Protein AF-A0A561P9S9-F1 (afdb_monomer)

Sequence (121 aa):
MPTERRIQPYIDHYLNLKKAVNLLLLSLFAIAIWLMFSLYRDHNRKKVAFMTPVRSANIVKIHSYKSFGILATIRFKDSLTPQIGDRLHEEGNIYQITGVVIPDPVEEHPKDTWDCRLVKM

Secondary structure (DSSP, 8-state):
---GGGTHHHHHHHHHHHHHHHHHHHHHHHHHHHHHHHHHHHHHHHHHHHHS-EEEEEEEEEEEETTTEEEEEEEESSSSPP-TT-EEEETTEEEEEEEEEPPPTTS---TTEEEEEEEE-

pLDDT: mean 79.42, std 11.69, range [52.69, 95.5]

Structure (mmCIF, N/CA/C/O backbone):
data_AF-A0A561P9S9-F1
#
_entry.id   AF-A0A561P9S9-F1
#
loop_
_atom_site.group_PDB
_atom_site.id
_atom_site.type_symbol
_atom_site.label_atom_id
_atom_site.label_alt_id
_atom_site.label_comp_id
_atom_site.label_asym_id
_atom_site.label_entity_id
_atom_site.label_seq_id
_atom_site.pdbx_PDB_ins_code
_atom_site.Cartn_x
_atom_site.Cartn_y
_atom_site.Cartn_z
_atom_site.occupancy
_atom_site.B_iso_or_equiv
_atom_site.auth_seq_id
_atom_site.auth_comp_id
_atom_site.auth_asym_id
_atom_site.auth_atom_id
_atom_site.pdbx_PDB_model_num
ATOM 1 N N . MET A 1 1 ? 44.853 4.816 -63.490 1.00 52.69 1 MET A N 1
ATOM 2 C CA . MET A 1 1 ? 45.222 4.691 -62.061 1.00 52.69 1 MET A CA 1
ATOM 3 C C . MET A 1 1 ? 44.090 3.967 -61.323 1.00 52.69 1 MET A C 1
ATOM 5 O O . MET A 1 1 ? 42.983 4.484 -61.359 1.00 52.69 1 MET A O 1
ATOM 9 N N . PRO A 1 2 ? 44.292 2.759 -60.752 1.00 54.38 2 PRO A N 1
ATOM 10 C CA . PRO A 1 2 ? 43.224 1.922 -60.182 1.00 54.38 2 PRO A CA 1
ATOM 11 C C . PRO A 1 2 ? 43.276 1.824 -58.641 1.00 54.38 2 PRO A C 1
ATOM 13 O O . PRO A 1 2 ? 42.933 0.794 -58.064 1.00 54.38 2 PRO A O 1
ATOM 16 N N . THR A 1 3 ? 43.774 2.855 -57.963 1.00 60.59 3 THR A N 1
ATOM 17 C CA . THR A 1 3 ? 44.047 2.837 -56.516 1.00 60.59 3 THR A CA 1
ATOM 18 C C . THR A 1 3 ? 42.818 3.153 -55.658 1.00 60.59 3 THR A C 1
ATOM 20 O O . THR A 1 3 ? 42.684 2.582 -54.583 1.00 60.59 3 THR A O 1
ATOM 23 N N . GLU A 1 4 ? 41.873 3.959 -56.149 1.00 60.09 4 GLU A N 1
ATOM 24 C CA . GLU A 1 4 ? 40.662 4.362 -55.407 1.00 60.09 4 GLU A CA 1
ATOM 25 C C . GLU A 1 4 ? 39.715 3.193 -55.089 1.00 60.09 4 GLU A C 1
ATOM 27 O O . GLU A 1 4 ? 39.242 3.057 -53.961 1.00 60.09 4 GLU A O 1
ATOM 32 N N . ARG A 1 5 ? 39.500 2.272 -56.041 1.00 62.41 5 ARG A N 1
ATOM 33 C CA . ARG A 1 5 ? 38.584 1.131 -55.843 1.00 62.41 5 ARG A CA 1
ATOM 34 C C . ARG A 1 5 ? 39.049 0.131 -54.779 1.00 62.41 5 ARG A C 1
ATOM 36 O O . ARG A 1 5 ? 38.237 -0.664 -54.319 1.00 62.41 5 ARG A O 1
ATOM 43 N N . ARG A 1 6 ? 40.327 0.153 -54.380 1.00 65.94 6 ARG A N 1
ATOM 44 C CA . ARG A 1 6 ? 40.862 -0.754 -53.349 1.00 65.94 6 ARG A CA 1
ATOM 45 C C . ARG A 1 6 ? 40.649 -0.261 -51.914 1.00 65.94 6 ARG A C 1
ATOM 47 O O . ARG A 1 6 ? 40.733 -1.076 -51.004 1.00 65.94 6 ARG A O 1
ATOM 54 N N . ILE A 1 7 ? 40.369 1.028 -51.707 1.00 69.69 7 ILE A N 1
ATOM 55 C CA . ILE A 1 7 ? 40.312 1.649 -50.367 1.00 69.69 7 ILE A CA 1
ATOM 56 C C . ILE A 1 7 ? 38.861 1.797 -49.876 1.00 69.69 7 ILE A C 1
ATOM 58 O O . ILE A 1 7 ? 38.598 1.723 -48.676 1.00 69.69 7 ILE A O 1
ATOM 62 N N . GLN A 1 8 ? 37.905 1.906 -50.803 1.00 71.94 8 GLN A N 1
ATOM 63 C CA . GLN A 1 8 ? 36.470 2.024 -50.524 1.00 71.94 8 GLN A CA 1
ATOM 64 C C . GLN A 1 8 ? 35.902 1.001 -49.513 1.00 71.94 8 GLN A C 1
ATOM 66 O O . GLN A 1 8 ? 35.274 1.431 -48.546 1.00 71.94 8 GLN A O 1
ATOM 71 N N . PRO A 1 9 ? 36.168 -0.321 -49.623 1.00 78.25 9 PRO A N 1
ATOM 72 C CA . PRO A 1 9 ? 35.611 -1.291 -48.674 1.00 78.25 9 PRO A CA 1
ATOM 73 C C . PRO A 1 9 ? 36.144 -1.115 -47.243 1.00 78.25 9 PRO A C 1
ATOM 75 O O . PRO A 1 9 ? 35.450 -1.444 -46.283 1.00 78.25 9 PRO A O 1
ATOM 78 N N . TYR A 1 10 ? 37.354 -0.570 -47.077 1.00 77.19 10 TYR A N 1
ATOM 79 C CA . TYR A 1 10 ? 37.930 -0.293 -45.758 1.00 77.19 10 TYR A CA 1
ATOM 80 C C . TYR A 1 10 ? 37.264 0.922 -45.095 1.00 77.19 10 TYR A C 1
ATOM 82 O O . TYR A 1 10 ? 36.997 0.917 -43.893 1.00 77.19 10 TYR A O 1
ATOM 90 N N . ILE A 1 11 ? 36.937 1.942 -45.894 1.00 79.75 11 ILE A N 1
ATOM 91 C CA . ILE A 1 11 ? 36.220 3.142 -45.446 1.00 79.75 11 ILE A CA 1
ATOM 92 C C . ILE A 1 11 ? 34.784 2.787 -45.048 1.00 79.75 11 ILE A C 1
ATOM 94 O O . ILE A 1 11 ? 34.339 3.177 -43.969 1.00 79.75 11 ILE A O 1
ATOM 98 N N . ASP A 1 12 ? 34.086 1.995 -45.864 1.00 83.56 12 ASP A N 1
ATOM 99 C CA . ASP A 1 12 ? 32.718 1.555 -45.575 1.00 83.56 12 ASP A CA 1
ATOM 100 C C . ASP A 1 12 ? 32.664 0.682 -44.314 1.00 83.56 12 ASP A C 1
ATOM 102 O O . ASP A 1 12 ? 31.790 0.859 -43.463 1.00 83.56 12 ASP A O 1
ATOM 106 N N . HIS A 1 13 ? 33.644 -0.209 -44.137 1.00 82.31 13 HIS A N 1
ATOM 107 C CA . HIS A 1 13 ? 33.772 -1.016 -42.926 1.00 82.31 13 HIS A CA 1
ATOM 108 C C . HIS A 1 13 ? 33.998 -0.147 -41.678 1.00 82.31 13 HIS A C 1
ATOM 110 O O . HIS A 1 13 ? 33.313 -0.323 -40.669 1.00 82.31 13 HIS A O 1
ATOM 116 N N . TYR A 1 14 ? 34.905 0.834 -41.741 1.00 85.06 14 TYR A N 1
ATOM 117 C CA . TYR A 1 14 ? 35.157 1.757 -40.631 1.00 85.06 14 TYR A CA 1
ATOM 118 C C . TYR A 1 14 ? 33.929 2.620 -40.304 1.00 85.06 14 TYR A C 1
ATOM 120 O O . TYR A 1 14 ? 33.590 2.824 -39.135 1.00 85.06 14 TYR A O 1
ATOM 128 N N . LEU A 1 15 ? 33.214 3.091 -41.328 1.00 86.38 15 LEU A N 1
ATOM 129 C CA . LEU A 1 15 ? 32.002 3.886 -41.165 1.00 86.38 15 LEU A CA 1
ATOM 130 C C . LEU A 1 15 ? 30.867 3.069 -40.530 1.00 86.38 15 LEU A C 1
ATOM 132 O O . LEU A 1 15 ? 30.175 3.567 -39.640 1.00 86.38 15 LEU A O 1
ATOM 136 N N . ASN A 1 16 ? 30.692 1.814 -40.947 1.00 88.12 16 ASN A N 1
ATOM 137 C CA . ASN A 1 16 ? 29.700 0.905 -40.374 1.00 88.12 16 ASN A CA 1
ATOM 138 C C . ASN A 1 16 ? 30.042 0.525 -38.930 1.00 88.12 16 ASN A C 1
ATOM 140 O O . ASN A 1 16 ? 29.155 0.538 -38.077 1.00 88.12 16 ASN A O 1
ATOM 144 N N . LEU A 1 17 ? 31.321 0.291 -38.626 1.00 88.56 17 LEU A N 1
ATOM 145 C CA . LEU A 1 17 ? 31.785 0.046 -37.262 1.00 88.56 17 LEU A CA 1
ATOM 146 C C . LEU A 1 17 ? 31.506 1.254 -36.355 1.00 88.56 17 LEU A C 1
ATOM 148 O O . LEU A 1 17 ? 30.958 1.100 -35.266 1.00 88.56 17 LEU A O 1
ATOM 152 N N . LYS A 1 18 ? 31.799 2.471 -36.828 1.00 91.06 18 LYS A N 1
ATOM 153 C CA . LYS A 1 18 ? 31.520 3.710 -36.086 1.00 91.06 18 LYS A CA 1
ATOM 154 C C . LYS A 1 18 ? 30.022 3.899 -35.824 1.00 91.06 18 LYS A C 1
ATOM 156 O O . LYS A 1 18 ? 29.636 4.282 -34.722 1.00 91.06 18 LYS A O 1
ATOM 161 N N . LYS A 1 19 ? 29.168 3.598 -36.807 1.00 90.38 19 LYS A N 1
ATOM 162 C CA . LYS A 1 19 ? 27.704 3.626 -36.641 1.00 90.38 19 LYS A CA 1
ATOM 163 C C . LYS A 1 19 ? 27.232 2.591 -35.618 1.00 90.38 19 LYS A C 1
ATOM 165 O O . LYS A 1 19 ? 26.428 2.935 -34.756 1.00 90.38 19 LYS A O 1
ATOM 170 N N . ALA A 1 20 ? 27.754 1.366 -35.677 1.00 90.56 20 ALA A N 1
ATOM 171 C CA . ALA A 1 20 ? 27.409 0.299 -34.741 1.00 90.56 20 ALA A CA 1
ATOM 172 C C . ALA A 1 20 ? 27.794 0.656 -33.296 1.00 90.56 20 ALA A C 1
ATOM 174 O O . ALA A 1 20 ? 26.977 0.515 -32.389 1.00 90.56 20 ALA A O 1
ATOM 175 N N . VAL A 1 21 ? 28.996 1.201 -33.085 1.00 93.44 21 VAL A N 1
ATOM 176 C CA . VAL A 1 21 ? 29.454 1.656 -31.761 1.00 93.44 21 VAL A CA 1
ATOM 177 C C . VAL A 1 21 ? 28.582 2.800 -31.232 1.00 93.44 21 VAL A C 1
ATOM 179 O O . VAL A 1 21 ? 28.178 2.775 -30.071 1.00 93.44 21 VAL A O 1
ATOM 182 N N . ASN A 1 22 ? 28.216 3.766 -32.078 1.00 93.62 22 ASN A N 1
ATOM 183 C CA . ASN A 1 22 ? 27.332 4.864 -31.678 1.00 93.62 22 ASN A CA 1
ATOM 184 C C . ASN A 1 22 ? 25.915 4.383 -31.323 1.00 93.62 22 ASN A C 1
ATOM 186 O O . ASN A 1 22 ? 25.332 4.868 -30.356 1.00 93.62 22 ASN A O 1
ATOM 190 N N . LEU A 1 23 ? 25.366 3.419 -32.069 1.00 92.31 23 LEU A N 1
ATOM 191 C CA . LEU A 1 23 ? 24.069 2.800 -31.771 1.00 92.31 23 LEU A CA 1
ATOM 192 C C . LEU A 1 23 ? 24.094 2.055 -30.431 1.00 92.31 23 LEU A C 1
ATOM 194 O O . LEU A 1 23 ? 23.172 2.204 -29.629 1.00 92.31 23 LEU A O 1
ATOM 198 N N . LEU A 1 24 ? 25.169 1.311 -30.158 1.00 94.25 24 LEU A N 1
ATOM 199 C CA . LEU A 1 24 ? 25.361 0.632 -28.877 1.00 94.25 24 LEU A CA 1
ATOM 200 C C . LEU A 1 24 ? 25.423 1.634 -27.718 1.00 94.25 24 LEU A C 1
ATOM 202 O O . LEU A 1 24 ? 24.706 1.463 -26.734 1.00 94.25 24 LEU A O 1
ATOM 206 N N . LEU A 1 25 ? 26.200 2.711 -27.857 1.00 93.81 25 LEU A N 1
ATOM 207 C CA . LEU A 1 25 ? 26.298 3.774 -26.851 1.00 93.81 25 LEU A CA 1
ATOM 208 C C . LEU A 1 25 ? 24.944 4.440 -26.575 1.00 93.81 25 LEU A C 1
ATOM 210 O O . LEU A 1 25 ? 24.579 4.617 -25.414 1.00 93.81 25 LEU A O 1
ATOM 214 N N . LEU A 1 26 ? 24.176 4.759 -27.621 1.00 94.31 26 LEU A N 1
ATOM 215 C CA . LEU A 1 26 ? 22.832 5.327 -27.474 1.00 94.31 26 LEU A CA 1
ATOM 216 C C . LEU A 1 26 ? 21.880 4.362 -26.758 1.00 94.31 26 LEU A C 1
ATOM 218 O O . LEU A 1 26 ? 21.130 4.783 -25.878 1.00 94.31 26 LEU A O 1
ATOM 222 N N . SER A 1 27 ? 21.937 3.070 -27.094 1.00 93.25 27 SER A N 1
ATOM 223 C CA . SER A 1 27 ? 21.099 2.051 -26.453 1.00 93.25 27 SER A CA 1
ATOM 224 C C . SER A 1 27 ? 21.425 1.895 -24.964 1.00 93.25 27 SER A C 1
ATOM 226 O O . SER A 1 27 ? 20.519 1.860 -24.132 1.00 93.25 27 SER A O 1
ATOM 228 N N . LEU A 1 28 ? 22.714 1.904 -24.610 1.00 95.06 28 LEU A N 1
ATOM 229 C CA . LEU A 1 28 ? 23.179 1.852 -23.225 1.00 95.06 28 LEU A CA 1
ATOM 230 C C . LEU A 1 28 ? 22.719 3.083 -22.443 1.00 95.06 28 LEU A C 1
ATOM 232 O O . LEU A 1 28 ? 22.238 2.948 -21.319 1.00 95.06 28 LEU A O 1
ATOM 236 N N . PHE A 1 29 ? 22.802 4.271 -23.047 1.00 95.31 29 PHE A N 1
ATOM 237 C CA . PHE A 1 29 ? 22.314 5.503 -22.428 1.00 95.31 29 PHE A CA 1
ATOM 238 C C . PHE A 1 29 ? 20.808 5.465 -22.170 1.00 95.31 29 PHE A C 1
ATOM 240 O O . PHE A 1 29 ? 20.364 5.820 -21.079 1.00 95.31 29 PHE A O 1
ATOM 247 N N . ALA A 1 30 ? 20.022 4.998 -23.142 1.00 94.75 30 ALA A N 1
ATOM 248 C CA . ALA A 1 30 ? 18.578 4.874 -22.985 1.00 94.75 30 ALA A CA 1
ATOM 249 C C . ALA A 1 30 ? 18.214 3.919 -21.835 1.00 94.75 30 ALA A C 1
ATOM 251 O O . ALA A 1 30 ? 17.371 4.250 -20.999 1.00 94.75 30 ALA A O 1
ATOM 252 N N . ILE A 1 31 ? 18.897 2.772 -21.742 1.00 95.44 31 ILE A N 1
ATOM 253 C CA . ILE A 1 31 ? 18.705 1.806 -20.653 1.00 95.44 31 ILE A CA 1
ATOM 254 C C . ILE A 1 31 ? 19.103 2.420 -19.305 1.00 95.44 31 ILE A C 1
ATOM 256 O O . ILE A 1 31 ? 18.369 2.277 -18.329 1.00 95.44 31 ILE A O 1
ATOM 260 N N . ALA A 1 32 ? 20.223 3.143 -19.236 1.00 95.25 32 ALA A N 1
ATOM 261 C CA . ALA A 1 32 ? 20.673 3.787 -18.005 1.00 95.25 32 ALA A CA 1
ATOM 262 C C . ALA A 1 32 ? 19.669 4.837 -17.497 1.00 95.25 32 ALA A C 1
ATOM 264 O O . ALA A 1 32 ? 19.339 4.851 -16.310 1.00 95.25 32 ALA A O 1
ATOM 265 N N . ILE A 1 33 ? 19.133 5.676 -18.392 1.00 95.50 33 ILE A N 1
ATOM 266 C CA . ILE A 1 33 ? 18.104 6.670 -18.052 1.00 95.50 33 ILE A CA 1
ATOM 267 C C . ILE A 1 33 ? 16.828 5.974 -17.566 1.00 95.50 33 ILE A C 1
ATOM 269 O O . ILE A 1 33 ? 16.262 6.370 -16.547 1.00 95.50 33 ILE A O 1
ATOM 273 N N . TRP A 1 34 ? 16.398 4.912 -18.252 1.00 95.31 34 TRP A N 1
ATOM 274 C CA . TRP A 1 34 ? 15.232 4.127 -17.850 1.00 95.31 34 TRP A CA 1
ATOM 275 C C . TRP A 1 34 ? 15.396 3.514 -16.455 1.00 95.31 34 TRP A C 1
ATOM 277 O O . TRP A 1 34 ? 14.500 3.618 -15.615 1.00 95.31 34 TRP A O 1
ATOM 287 N N . LEU A 1 35 ? 16.557 2.914 -16.179 1.00 94.19 35 LEU A N 1
ATOM 288 C CA . LEU A 1 35 ? 16.872 2.336 -14.874 1.00 94.19 35 LEU A CA 1
ATOM 289 C C . LEU A 1 35 ? 16.880 3.404 -13.779 1.00 94.19 35 LEU A C 1
ATOM 291 O O . LEU A 1 35 ? 16.245 3.209 -12.744 1.00 94.19 35 LEU A O 1
ATOM 295 N N . MET A 1 36 ? 17.524 4.548 -14.023 1.00 94.06 36 MET A N 1
ATOM 296 C CA . MET A 1 36 ? 17.515 5.682 -13.095 1.00 94.06 36 MET A CA 1
ATOM 297 C C . MET A 1 36 ? 16.093 6.159 -12.801 1.00 94.06 36 MET A C 1
ATOM 299 O O . MET A 1 36 ? 15.740 6.339 -11.637 1.00 94.06 36 MET A O 1
ATOM 303 N N . PHE A 1 37 ? 15.249 6.304 -13.825 1.00 92.31 37 PHE A N 1
ATOM 304 C CA . PHE A 1 37 ? 13.853 6.698 -13.648 1.00 92.31 37 PHE A CA 1
ATOM 305 C C . PHE A 1 37 ? 13.055 5.663 -12.843 1.00 92.31 37 PHE A C 1
ATOM 307 O O . PHE A 1 37 ? 12.315 6.025 -11.926 1.00 92.31 37 PHE A O 1
ATOM 314 N N . SER A 1 38 ? 13.228 4.373 -13.138 1.00 88.12 38 SER A N 1
ATOM 315 C CA . SER A 1 38 ? 12.551 3.289 -12.421 1.00 88.12 38 SER A CA 1
ATOM 316 C C . SER A 1 38 ? 12.956 3.244 -10.945 1.00 88.12 38 SER A C 1
ATOM 318 O O . SER A 1 38 ? 12.091 3.180 -10.069 1.00 88.12 38 SER A O 1
ATOM 320 N N . LEU A 1 39 ? 14.259 3.333 -10.661 1.00 89.38 39 LEU A N 1
ATOM 321 C CA . LEU A 1 39 ? 14.792 3.364 -9.298 1.00 89.38 39 LEU A CA 1
ATOM 322 C C . LEU A 1 39 ? 14.336 4.616 -8.545 1.00 89.38 39 LEU A C 1
ATOM 324 O O . LEU A 1 39 ? 13.918 4.521 -7.393 1.00 89.38 39 LEU A O 1
ATOM 328 N N . TYR A 1 40 ? 14.351 5.779 -9.200 1.00 87.62 40 TYR A N 1
ATOM 329 C CA . TYR A 1 40 ? 13.859 7.029 -8.627 1.00 87.62 40 TYR A CA 1
ATOM 330 C C . TYR A 1 40 ? 12.373 6.938 -8.262 1.00 87.62 40 TYR A C 1
ATOM 332 O O . TYR A 1 40 ? 11.975 7.313 -7.157 1.00 87.62 40 TYR A O 1
ATOM 340 N N . ARG A 1 41 ? 11.546 6.381 -9.155 1.00 80.44 41 ARG A N 1
ATOM 341 C CA . ARG A 1 41 ? 10.112 6.196 -8.910 1.00 80.44 41 ARG A CA 1
ATOM 342 C C . ARG A 1 41 ? 9.852 5.257 -7.735 1.00 80.44 41 ARG A C 1
ATOM 344 O O . ARG A 1 41 ? 8.989 5.549 -6.909 1.00 80.44 41 ARG A O 1
ATOM 351 N N . ASP A 1 42 ? 10.584 4.148 -7.653 1.00 76.25 42 ASP A N 1
ATOM 352 C CA . ASP A 1 42 ? 10.451 3.192 -6.550 1.00 76.25 42 ASP A CA 1
ATOM 353 C C . ASP A 1 42 ? 10.914 3.796 -5.215 1.00 76.25 42 ASP A C 1
ATOM 355 O O . ASP A 1 42 ? 10.224 3.695 -4.199 1.00 76.25 42 ASP A O 1
ATOM 359 N N . HIS A 1 43 ? 12.036 4.520 -5.221 1.00 74.25 43 HIS A N 1
ATOM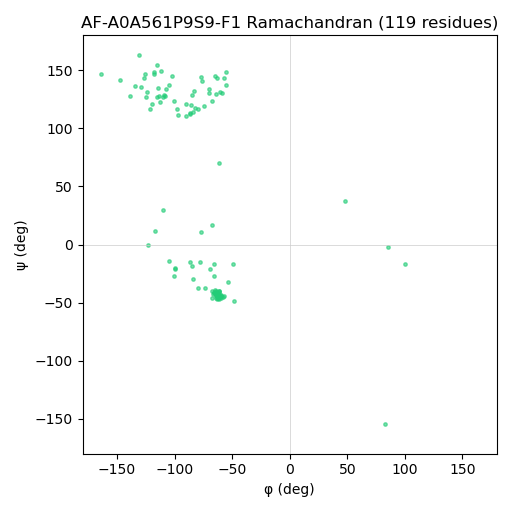 360 C CA . HIS A 1 43 ? 12.538 5.203 -4.034 1.00 74.25 43 HIS A CA 1
ATOM 361 C C . HIS A 1 43 ? 11.572 6.285 -3.537 1.00 74.25 43 HIS A C 1
ATOM 363 O O . HIS A 1 43 ? 11.305 6.367 -2.339 1.00 74.25 43 HIS A O 1
ATOM 369 N N . ASN A 1 44 ? 10.985 7.072 -4.442 1.00 69.31 44 ASN A N 1
ATOM 370 C CA . ASN A 1 44 ? 9.977 8.064 -4.076 1.00 69.31 44 ASN A CA 1
ATOM 371 C C . ASN A 1 44 ? 8.701 7.416 -3.536 1.00 69.31 44 ASN A C 1
ATOM 373 O O . ASN A 1 44 ? 8.174 7.887 -2.534 1.00 69.31 44 ASN A O 1
ATOM 377 N N . ARG A 1 45 ? 8.230 6.309 -4.125 1.00 63.72 45 ARG A N 1
ATOM 378 C 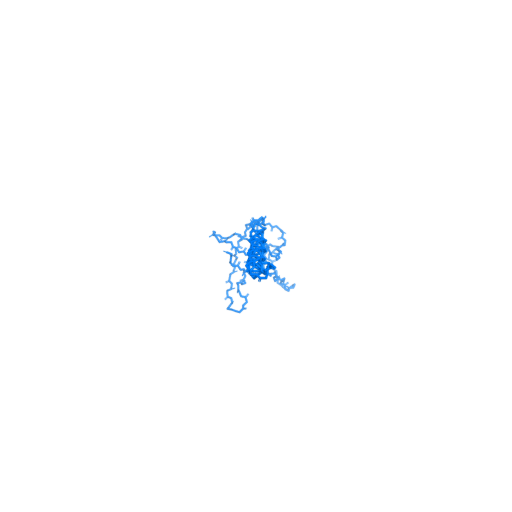CA . ARG A 1 45 ? 7.098 5.546 -3.570 1.00 63.72 45 ARG A CA 1
ATOM 379 C C . ARG A 1 45 ? 7.373 5.090 -2.139 1.00 63.72 45 ARG A C 1
ATOM 381 O O . ARG A 1 45 ? 6.520 5.261 -1.272 1.00 63.72 45 ARG A O 1
ATOM 388 N N . LYS A 1 46 ? 8.576 4.573 -1.878 1.00 61.47 46 LYS A N 1
ATOM 389 C CA . LYS A 1 46 ? 9.005 4.175 -0.531 1.00 61.47 46 LYS A CA 1
ATOM 390 C C . LYS A 1 46 ? 9.072 5.376 0.414 1.00 61.47 46 LYS A C 1
ATOM 392 O O . LYS A 1 46 ? 8.516 5.305 1.504 1.00 61.47 46 LYS A O 1
ATOM 397 N N . LYS A 1 47 ? 9.668 6.499 -0.002 1.00 58.00 47 LYS A N 1
ATOM 398 C CA . LYS A 1 47 ? 9.732 7.735 0.802 1.00 58.00 47 LYS A CA 1
ATOM 399 C C . LYS A 1 47 ? 8.358 8.298 1.155 1.00 58.00 47 LYS A C 1
ATOM 401 O O . LYS A 1 47 ? 8.157 8.673 2.303 1.00 58.00 47 LYS A O 1
ATOM 406 N N . VAL A 1 48 ? 7.418 8.327 0.210 1.00 58.69 48 VAL A N 1
ATOM 407 C CA . VAL A 1 48 ? 6.041 8.781 0.472 1.00 58.69 48 VAL A CA 1
ATOM 408 C C . VAL A 1 48 ? 5.377 7.885 1.516 1.00 58.69 48 VAL A C 1
ATOM 410 O O . VAL A 1 48 ? 4.738 8.394 2.431 1.00 58.69 48 VAL A O 1
ATOM 413 N N . ALA A 1 49 ? 5.612 6.572 1.455 1.00 57.12 49 ALA A N 1
ATOM 414 C CA . ALA A 1 49 ? 5.135 5.658 2.484 1.00 57.12 49 ALA A CA 1
ATOM 415 C C . ALA A 1 49 ? 5.745 5.983 3.867 1.00 57.12 49 ALA A C 1
ATOM 417 O O . ALA A 1 49 ? 5.038 5.973 4.868 1.00 57.12 49 ALA A O 1
ATOM 418 N N . PHE A 1 50 ? 7.030 6.344 3.953 1.00 56.81 50 PHE A N 1
ATOM 419 C CA . PHE A 1 50 ? 7.655 6.765 5.219 1.00 56.81 50 PHE A CA 1
ATOM 420 C C . PHE A 1 50 ? 7.175 8.122 5.757 1.00 56.81 50 PHE A C 1
ATOM 422 O O . PHE A 1 50 ? 7.317 8.362 6.951 1.00 56.81 50 PHE A O 1
ATOM 429 N N . MET A 1 51 ? 6.616 8.998 4.917 1.00 57.22 51 MET A N 1
ATOM 430 C CA . MET A 1 51 ? 6.136 10.321 5.340 1.00 57.22 51 MET A CA 1
ATOM 431 C C . MET A 1 51 ? 4.701 10.320 5.874 1.00 57.22 51 MET A C 1
ATOM 433 O O . MET A 1 51 ? 4.308 11.290 6.519 1.00 57.22 51 MET A O 1
ATOM 437 N N . THR A 1 52 ? 3.913 9.264 5.641 1.00 62.19 52 THR A N 1
ATOM 438 C CA . THR A 1 52 ? 2.590 9.163 6.274 1.00 62.19 52 THR A CA 1
ATOM 439 C C . THR A 1 52 ? 2.744 8.984 7.787 1.00 62.19 52 THR A C 1
ATOM 441 O O . THR A 1 52 ? 3.421 8.038 8.208 1.00 62.19 52 THR A O 1
ATOM 444 N N . PRO A 1 53 ? 2.145 9.872 8.603 1.00 67.62 53 PRO A N 1
ATOM 445 C CA . PRO A 1 53 ? 2.267 9.818 10.051 1.00 67.62 53 PRO A CA 1
ATOM 446 C C . PRO A 1 53 ? 1.714 8.491 10.566 1.00 67.62 53 PRO A C 1
ATOM 448 O O . PRO A 1 53 ? 0.626 8.060 10.186 1.00 67.62 53 PRO A O 1
ATOM 451 N N . VAL A 1 54 ? 2.486 7.830 11.425 1.00 74.88 54 VAL A N 1
ATOM 452 C CA . VAL A 1 54 ? 2.080 6.563 12.027 1.00 74.88 54 VAL A CA 1
ATOM 453 C C . VAL A 1 54 ? 1.261 6.871 13.276 1.00 74.88 54 VAL A C 1
ATOM 455 O O . VAL A 1 54 ? 1.782 7.409 14.254 1.00 74.88 54 VAL A O 1
ATOM 458 N N . ARG A 1 55 ? -0.037 6.562 13.237 1.00 80.06 55 ARG A N 1
ATOM 459 C CA . ARG A 1 55 ? -0.954 6.778 14.360 1.00 80.06 55 ARG A CA 1
ATOM 460 C C . ARG A 1 55 ? -0.741 5.701 15.423 1.00 80.06 55 ARG A C 1
ATOM 462 O O . ARG A 1 55 ? -0.523 4.529 15.121 1.00 80.06 55 ARG A O 1
ATOM 469 N N . SER A 1 56 ? -0.803 6.102 16.690 1.00 78.00 56 SER A N 1
ATOM 470 C CA . SER A 1 56 ? -0.816 5.153 17.806 1.00 78.00 56 SER A CA 1
ATOM 471 C C . SER A 1 56 ? -2.232 4.631 18.001 1.00 78.00 56 SER A C 1
ATOM 473 O O . SER A 1 56 ? -3.131 5.403 18.335 1.00 78.00 56 SER A O 1
ATOM 475 N N . ALA A 1 57 ? -2.418 3.329 17.835 1.00 82.25 57 ALA A N 1
ATOM 476 C CA . ALA A 1 57 ? -3.701 2.676 18.034 1.00 82.25 57 ALA A CA 1
ATOM 477 C C . ALA A 1 57 ? -3.538 1.437 18.916 1.00 82.25 57 ALA A C 1
ATOM 479 O O . ALA A 1 57 ? -2.422 0.970 19.134 1.00 82.25 57 ALA A O 1
ATOM 480 N N . ASN A 1 58 ? -4.649 0.949 19.460 1.00 83.69 58 ASN A N 1
ATOM 481 C CA . ASN A 1 58 ? -4.692 -0.292 20.220 1.00 83.69 58 ASN A CA 1
ATOM 482 C C . ASN A 1 58 ? -5.646 -1.254 19.510 1.00 83.69 58 ASN A C 1
ATOM 484 O O . ASN A 1 58 ? -6.812 -0.911 19.288 1.00 83.69 58 ASN A O 1
ATOM 488 N N . ILE A 1 59 ? -5.158 -2.419 19.106 1.00 82.25 59 ILE A N 1
ATOM 489 C CA . ILE A 1 59 ? -5.960 -3.426 18.438 1.00 82.25 59 ILE A CA 1
ATOM 490 C C . ILE A 1 59 ? -6.678 -4.253 19.500 1.00 82.25 59 ILE A C 1
ATOM 492 O O . ILE A 1 59 ? -6.101 -4.992 20.289 1.00 82.25 59 ILE A O 1
ATOM 496 N N . VAL A 1 60 ? -7.999 -4.119 19.504 1.00 83.88 60 VAL A N 1
ATOM 497 C CA . VAL A 1 60 ? -8.886 -4.772 20.466 1.00 83.88 60 VAL A CA 1
ATOM 498 C C . VAL A 1 60 ? -9.132 -6.227 20.071 1.00 83.88 60 VAL A C 1
ATOM 500 O O . VAL A 1 60 ? -9.247 -7.093 20.936 1.00 83.88 60 VAL A O 1
ATOM 503 N N . LYS A 1 61 ? -9.245 -6.503 18.765 1.00 83.00 61 LYS A N 1
ATOM 504 C CA . LYS A 1 61 ? -9.460 -7.851 18.216 1.00 83.00 61 LYS A CA 1
ATOM 505 C C . LYS A 1 61 ? -8.778 -7.995 16.864 1.00 83.00 61 LYS A C 1
ATOM 507 O O . LYS A 1 61 ? -8.845 -7.081 16.049 1.00 83.00 61 LYS A O 1
ATOM 512 N N . ILE A 1 62 ? -8.194 -9.164 16.604 1.00 83.50 62 ILE A N 1
ATOM 513 C CA . ILE A 1 62 ? -7.584 -9.519 15.317 1.00 83.50 62 ILE A CA 1
ATOM 514 C C . ILE A 1 62 ? -8.209 -10.813 14.808 1.00 83.50 62 ILE A C 1
ATOM 516 O O . ILE A 1 62 ? -8.178 -11.836 15.487 1.00 83.50 62 ILE A O 1
ATOM 520 N N . HIS A 1 63 ? -8.706 -10.778 13.577 1.00 82.69 63 HIS A N 1
ATOM 521 C CA . HIS A 1 63 ? -9.154 -11.938 12.825 1.00 82.69 63 HIS A CA 1
ATOM 522 C C . HIS A 1 63 ? -8.348 -12.022 11.528 1.00 82.69 63 HIS A C 1
ATOM 524 O O . HIS A 1 63 ? -8.412 -11.139 10.678 1.00 82.69 63 HIS A O 1
ATOM 530 N N . SER A 1 64 ? -7.564 -13.086 11.367 1.00 79.19 64 SER A N 1
ATOM 531 C CA . SER A 1 64 ? -6.797 -13.320 10.142 1.00 79.19 64 SER A CA 1
ATOM 532 C C . SER A 1 64 ? -7.552 -14.289 9.238 1.00 79.19 64 SER A C 1
ATOM 534 O O . SER A 1 64 ? -7.775 -15.445 9.603 1.00 79.19 64 SER A O 1
ATOM 536 N N . TYR A 1 65 ? -7.948 -13.825 8.054 1.00 79.75 65 TYR A N 1
ATOM 537 C CA . TYR A 1 65 ? -8.658 -14.621 7.058 1.00 79.75 65 TYR A CA 1
ATOM 538 C C . TYR A 1 65 ? -7.737 -14.926 5.876 1.00 79.75 65 TYR A C 1
ATOM 540 O O . TYR A 1 65 ? -7.196 -14.016 5.248 1.00 79.75 65 TYR A O 1
ATOM 548 N N . LYS A 1 66 ? -7.619 -16.209 5.502 1.00 71.56 66 LYS A N 1
ATOM 549 C CA . LYS A 1 66 ? -6.770 -16.659 4.377 1.00 71.56 66 LYS A CA 1
ATOM 550 C C . LYS A 1 66 ? -7.047 -15.931 3.052 1.00 71.56 66 LYS A C 1
ATOM 552 O O . LYS A 1 66 ? -6.125 -15.765 2.266 1.00 71.56 66 LYS A O 1
ATOM 557 N N . SER A 1 67 ? -8.290 -15.523 2.796 1.00 70.69 67 SER A N 1
ATOM 558 C CA . SER A 1 67 ? -8.723 -14.910 1.532 1.00 70.69 67 SER A CA 1
ATOM 559 C C . SER A 1 67 ? -8.826 -13.381 1.559 1.00 70.69 67 SER A C 1
ATOM 561 O O . SER A 1 67 ? -8.807 -12.766 0.498 1.00 70.69 67 SER A O 1
ATOM 563 N N . PHE A 1 68 ? -8.947 -12.760 2.738 1.00 64.25 68 PHE A N 1
ATOM 564 C CA . PHE A 1 68 ? -9.263 -11.325 2.872 1.00 64.25 68 PHE A CA 1
ATOM 565 C C . PHE A 1 68 ? -8.223 -10.527 3.669 1.00 64.25 68 PHE A C 1
ATOM 567 O O . PHE A 1 68 ? -8.367 -9.314 3.815 1.00 64.25 68 PHE A O 1
ATOM 574 N N . GLY A 1 69 ? -7.169 -11.188 4.154 1.00 78.62 69 GLY A N 1
ATOM 575 C CA . GLY A 1 69 ? -6.129 -10.566 4.965 1.00 78.62 69 GLY A CA 1
ATOM 576 C C . GLY A 1 69 ? -6.523 -10.455 6.437 1.00 78.62 69 GLY A C 1
ATOM 577 O O . GLY A 1 69 ? -7.311 -11.252 6.950 1.00 78.62 69 GLY A O 1
ATOM 578 N N . ILE A 1 70 ? -5.933 -9.481 7.127 1.00 84.19 70 ILE A N 1
ATOM 579 C CA . ILE A 1 70 ? -6.163 -9.247 8.553 1.00 84.19 70 ILE A CA 1
ATOM 580 C C . ILE A 1 70 ? -7.329 -8.270 8.692 1.00 84.19 70 ILE A C 1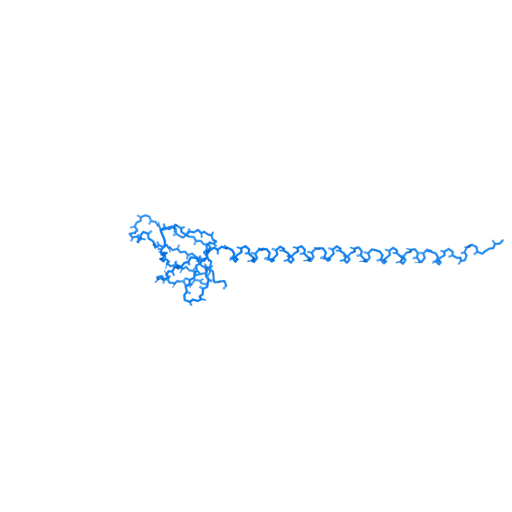
ATOM 582 O O . ILE A 1 70 ? -7.256 -7.152 8.195 1.00 84.19 70 ILE A O 1
ATOM 586 N N . LEU A 1 71 ? -8.394 -8.673 9.374 1.00 87.94 71 LEU A N 1
ATOM 587 C CA . LEU A 1 71 ? -9.446 -7.781 9.844 1.00 87.94 71 LEU A CA 1
ATOM 588 C C . LEU A 1 71 ? -9.204 -7.515 11.328 1.00 87.94 71 LEU A C 1
ATOM 590 O O . LEU A 1 71 ? -9.116 -8.452 12.120 1.00 87.94 71 LEU A O 1
ATOM 594 N N . ALA A 1 72 ? -9.079 -6.254 11.707 1.00 87.31 72 ALA A N 1
ATOM 595 C CA . ALA A 1 72 ? -8.785 -5.866 13.071 1.00 87.31 72 ALA A CA 1
ATOM 596 C C . ALA A 1 72 ? -9.771 -4.807 13.555 1.00 87.31 72 ALA A C 1
ATOM 598 O O . ALA A 1 72 ? -10.044 -3.843 12.845 1.00 87.31 72 ALA A O 1
ATOM 599 N N . THR A 1 73 ? -10.258 -4.977 14.778 1.00 88.12 73 THR A N 1
ATOM 600 C CA . THR A 1 73 ? -11.018 -3.959 15.500 1.00 88.12 73 THR A CA 1
ATOM 601 C C . THR A 1 73 ? -10.025 -3.070 16.222 1.00 88.12 73 THR A C 1
ATOM 603 O O . THR A 1 73 ? -9.333 -3.517 17.138 1.00 88.12 73 THR A O 1
ATOM 606 N N . ILE A 1 74 ? -9.932 -1.816 15.806 1.00 86.88 74 ILE A N 1
ATOM 607 C CA . ILE A 1 74 ? -8.893 -0.885 16.229 1.00 86.88 74 ILE A CA 1
ATOM 608 C C . ILE A 1 74 ? -9.533 0.242 17.014 1.00 86.88 74 ILE A C 1
ATOM 610 O O . ILE A 1 74 ? -10.448 0.908 16.533 1.00 86.88 74 ILE A O 1
ATOM 614 N N . ARG A 1 75 ? -9.020 0.484 18.219 1.00 86.19 75 ARG A N 1
ATOM 615 C CA . ARG A 1 75 ? -9.338 1.679 18.987 1.00 86.19 75 ARG A CA 1
ATOM 616 C C . ARG A 1 75 ? -8.245 2.711 18.769 1.00 86.19 75 ARG A C 1
ATOM 618 O O . ARG A 1 75 ? -7.105 2.533 19.210 1.00 86.19 75 ARG A O 1
ATOM 625 N N . PHE A 1 76 ? -8.599 3.787 18.084 1.00 82.06 76 PHE A N 1
ATOM 626 C CA . PHE A 1 76 ? -7.703 4.917 17.892 1.00 82.06 76 PHE A CA 1
ATOM 627 C C . PHE A 1 76 ? -7.649 5.751 19.175 1.00 82.06 76 PHE A C 1
ATOM 629 O O . PHE A 1 76 ? -8.630 5.846 19.910 1.00 82.06 76 PHE A O 1
ATOM 636 N N . LYS A 1 77 ? -6.472 6.302 19.496 1.00 79.06 77 LYS A N 1
ATOM 637 C CA . LYS A 1 77 ? -6.317 7.204 20.655 1.00 79.06 77 LYS A CA 1
ATOM 638 C C . LYS A 1 77 ? -6.825 8.617 20.362 1.00 79.06 77 LYS A C 1
ATOM 640 O O . LYS A 1 77 ? -6.991 9.416 21.276 1.00 79.06 77 LYS A O 1
ATOM 645 N N . ASP A 1 78 ? -7.019 8.920 19.091 1.00 76.31 78 ASP A N 1
ATOM 646 C CA . ASP A 1 78 ? -7.508 10.169 18.545 1.00 76.31 78 ASP A CA 1
ATOM 647 C C . ASP A 1 78 ? -8.903 9.983 17.936 1.00 76.31 78 ASP A C 1
ATOM 649 O O . ASP A 1 78 ? -9.235 8.926 17.407 1.00 76.31 78 ASP A O 1
ATOM 653 N N . SER A 1 79 ? -9.712 11.041 17.977 1.00 70.38 79 SER A N 1
ATOM 654 C CA . SER A 1 79 ? -11.109 11.047 17.517 1.00 70.38 79 SER A CA 1
ATOM 655 C C . SER A 1 79 ? -11.269 11.114 15.991 1.00 70.38 79 SER A C 1
ATOM 657 O O . SER A 1 79 ? -12.363 11.357 15.481 1.00 70.38 79 SER A O 1
ATOM 659 N N . LEU A 1 80 ? -10.178 10.944 15.239 1.00 77.06 80 LEU A N 1
ATOM 660 C CA . LEU A 1 80 ? -10.181 11.018 13.782 1.00 77.06 80 LEU A CA 1
ATOM 661 C C . LEU A 1 80 ? -10.607 9.683 13.174 1.00 77.06 80 LEU A C 1
ATOM 663 O O . LEU A 1 80 ? -10.048 8.631 13.497 1.00 77.06 80 LEU A O 1
ATOM 667 N N . THR A 1 81 ? -11.532 9.742 12.219 1.00 82.12 81 THR A N 1
ATOM 668 C CA . THR A 1 81 ? -11.931 8.589 11.407 1.00 82.12 81 THR A CA 1
ATOM 669 C C . THR A 1 81 ? -10.716 8.021 10.662 1.00 82.12 81 THR A C 1
ATOM 671 O O . THR A 1 81 ? -9.980 8.793 10.039 1.00 82.12 81 THR A O 1
ATOM 674 N N . PRO A 1 82 ? -10.464 6.701 10.719 1.00 86.12 82 PRO A N 1
ATOM 675 C CA . PRO A 1 82 ? -9.382 6.081 9.964 1.00 86.12 82 PRO A CA 1
ATOM 676 C C . PRO A 1 82 ? -9.611 6.230 8.462 1.00 86.12 82 PRO A C 1
ATOM 678 O O . PRO A 1 82 ? -10.742 6.135 7.983 1.00 86.12 82 PRO A O 1
ATOM 681 N N . GLN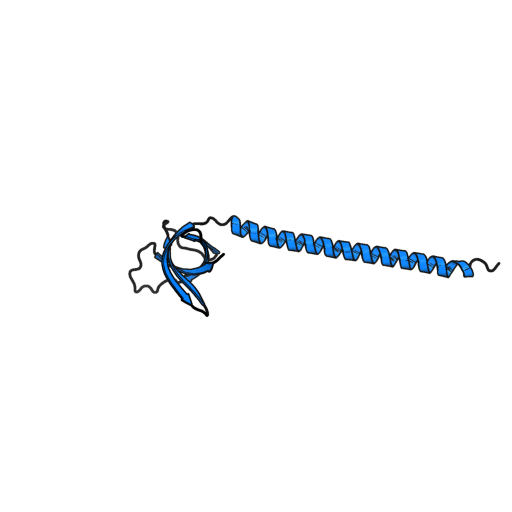 A 1 83 ? -8.531 6.431 7.713 1.00 84.31 83 GLN A N 1
ATOM 682 C CA . GLN A 1 83 ? -8.570 6.476 6.255 1.00 84.31 83 GLN A CA 1
ATOM 683 C C . GLN A 1 83 ? -7.781 5.324 5.638 1.00 84.31 83 GLN A C 1
ATOM 685 O O . GLN A 1 83 ? -6.844 4.777 6.220 1.00 84.31 83 GLN A O 1
ATOM 690 N N . ILE A 1 84 ? -8.160 4.947 4.417 1.00 85.12 84 ILE A N 1
ATOM 691 C CA . ILE A 1 84 ? -7.390 3.981 3.634 1.00 85.12 84 ILE A CA 1
ATOM 692 C C . ILE A 1 84 ? -6.020 4.592 3.332 1.00 85.12 84 ILE A C 1
ATOM 694 O O . ILE A 1 84 ? -5.922 5.705 2.823 1.00 85.12 84 ILE A O 1
ATOM 698 N N . GLY A 1 85 ? -4.965 3.838 3.619 1.00 82.44 85 GLY A N 1
ATOM 699 C CA . GLY A 1 85 ? -3.581 4.272 3.490 1.00 82.44 85 GLY A CA 1
ATOM 700 C C . GLY A 1 85 ? -2.946 4.702 4.810 1.00 82.44 85 GLY A C 1
ATOM 701 O O . GLY A 1 85 ? -1.713 4.706 4.872 1.00 82.44 85 GLY A O 1
ATOM 702 N N . ASP A 1 86 ? -3.744 4.975 5.852 1.00 84.31 86 ASP A N 1
ATOM 703 C CA . ASP A 1 86 ? -3.236 5.302 7.185 1.00 84.31 86 ASP A CA 1
ATOM 704 C C . ASP A 1 86 ? -2.341 4.180 7.711 1.00 84.31 86 ASP A C 1
ATOM 706 O O . ASP A 1 86 ? -2.587 2.985 7.503 1.00 84.31 86 ASP A O 1
ATOM 710 N N . ARG A 1 87 ? -1.288 4.584 8.420 1.00 84.75 87 ARG A N 1
ATOM 711 C CA . ARG A 1 87 ? -0.375 3.675 9.102 1.00 84.75 87 ARG A CA 1
ATOM 712 C C . ARG A 1 87 ? -0.649 3.704 10.587 1.00 84.75 87 ARG A C 1
ATOM 714 O O . ARG A 1 87 ? -0.794 4.775 11.171 1.00 84.75 87 ARG A O 1
ATOM 721 N N . LEU A 1 88 ? -0.642 2.533 11.199 1.00 85.12 88 LEU A N 1
ATOM 722 C CA . LEU A 1 88 ? -0.749 2.394 12.640 1.00 85.12 88 LEU A CA 1
ATOM 723 C C . LEU A 1 88 ? 0.401 1.565 13.190 1.00 85.12 88 LEU A C 1
ATOM 725 O O . LEU A 1 88 ? 0.897 0.650 12.532 1.00 85.12 88 LEU A O 1
ATOM 729 N N . HIS A 1 89 ? 0.820 1.918 14.398 1.00 82.81 89 HIS A N 1
ATOM 730 C CA . HIS A 1 89 ? 1.848 1.204 15.134 1.00 82.81 89 HIS A CA 1
ATOM 731 C C . HIS A 1 89 ? 1.246 0.549 16.368 1.00 82.81 89 HIS A C 1
ATOM 733 O O . HIS A 1 89 ? 0.624 1.225 17.191 1.00 82.81 89 HIS A O 1
ATOM 739 N N . GLU A 1 90 ? 1.500 -0.747 16.506 1.00 79.69 90 GLU A N 1
ATOM 740 C CA . GLU A 1 90 ? 1.145 -1.532 17.679 1.00 79.69 90 GLU A CA 1
ATOM 741 C C . GLU A 1 90 ? 2.287 -2.492 18.023 1.00 79.69 90 GLU A C 1
ATOM 743 O O . GLU A 1 90 ? 2.759 -3.234 17.162 1.00 79.69 90 GLU A O 1
ATOM 748 N N . GLU A 1 91 ? 2.732 -2.472 19.283 1.00 76.19 91 GLU A N 1
ATOM 749 C CA . GLU A 1 91 ? 3.709 -3.426 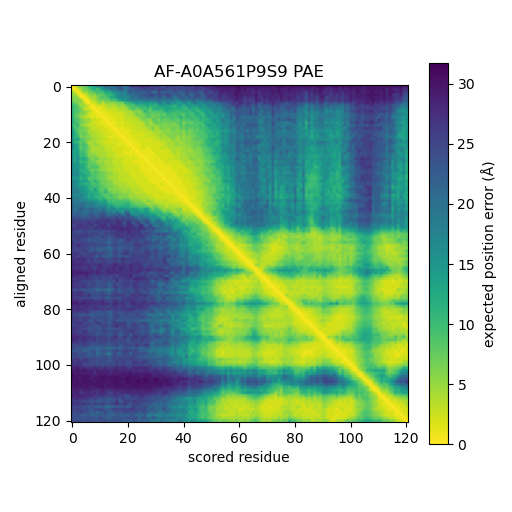19.838 1.00 76.19 91 GLU A CA 1
ATOM 750 C C . GLU A 1 91 ? 4.964 -3.653 18.964 1.00 76.19 91 GLU A C 1
ATOM 752 O O . GLU A 1 91 ? 5.475 -4.765 18.844 1.00 76.19 91 GLU A O 1
ATOM 757 N N . GLY A 1 92 ? 5.479 -2.602 18.315 1.00 75.75 92 GLY A N 1
ATOM 7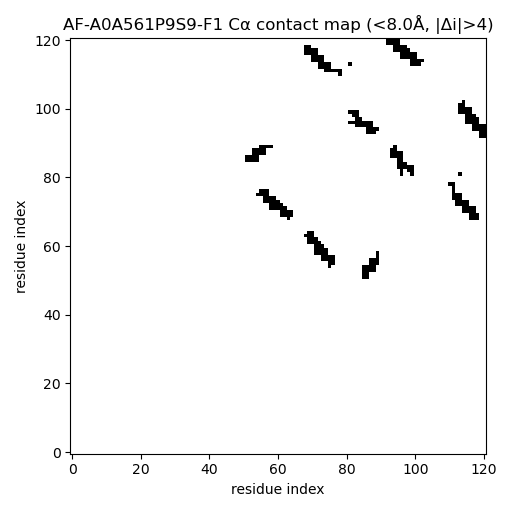58 C CA . GLY A 1 92 ? 6.672 -2.692 17.462 1.00 75.75 92 GLY A CA 1
ATOM 759 C C . GLY A 1 92 ? 6.402 -3.122 16.016 1.00 75.75 92 GLY A C 1
ATOM 760 O O . GLY A 1 92 ? 7.331 -3.168 15.214 1.00 75.75 92 GLY A O 1
ATOM 761 N N . ASN A 1 93 ? 5.150 -3.412 15.655 1.00 82.06 93 ASN A N 1
ATOM 762 C CA . ASN A 1 93 ? 4.731 -3.706 14.287 1.00 82.06 93 ASN A CA 1
ATOM 763 C C . ASN A 1 93 ? 4.039 -2.492 13.657 1.00 82.06 93 ASN A C 1
ATOM 765 O O . ASN A 1 93 ? 3.311 -1.753 14.323 1.00 82.06 93 ASN A O 1
ATOM 769 N N . ILE A 1 94 ? 4.241 -2.311 12.350 1.00 85.38 94 ILE A N 1
ATOM 770 C CA . ILE A 1 94 ? 3.552 -1.289 11.557 1.00 85.38 94 ILE A CA 1
ATOM 771 C C . ILE A 1 94 ? 2.563 -1.986 10.626 1.00 85.38 94 ILE A C 1
ATOM 773 O O . ILE A 1 94 ? 2.923 -2.894 9.873 1.00 85.38 94 ILE A O 1
ATOM 777 N N . TYR A 1 95 ? 1.318 -1.527 10.659 1.00 86.94 95 TYR A N 1
ATOM 778 C CA . TYR A 1 95 ? 0.263 -1.979 9.762 1.00 86.94 95 TYR A CA 1
ATOM 779 C C . TYR A 1 95 ? -0.239 -0.816 8.913 1.00 86.94 95 TYR A C 1
ATOM 781 O O . TYR A 1 95 ? -0.266 0.331 9.361 1.00 86.94 95 TYR A O 1
ATOM 789 N N . GLN A 1 96 ? -0.663 -1.117 7.688 1.00 88.06 96 GLN A N 1
ATOM 790 C CA . GLN A 1 96 ? -1.366 -0.176 6.822 1.00 88.06 96 GLN A CA 1
ATOM 791 C C . GLN A 1 96 ? -2.841 -0.552 6.713 1.00 88.06 96 GLN A C 1
ATOM 793 O O . GLN A 1 96 ? -3.172 -1.712 6.457 1.00 88.06 96 GLN A O 1
ATOM 798 N N . ILE A 1 97 ? -3.717 0.443 6.847 1.00 89.31 97 ILE A N 1
ATOM 799 C CA . ILE A 1 97 ? -5.153 0.302 6.614 1.00 89.31 97 ILE A CA 1
ATOM 800 C C . ILE A 1 97 ? -5.405 0.218 5.109 1.00 89.31 97 ILE A C 1
ATOM 802 O O . ILE A 1 97 ? -5.099 1.137 4.355 1.00 89.31 97 ILE A O 1
ATOM 806 N N . THR A 1 98 ? -5.983 -0.891 4.662 1.00 87.75 98 THR A N 1
ATOM 807 C CA . THR A 1 98 ? -6.361 -1.134 3.258 1.00 87.75 98 THR A CA 1
ATOM 808 C C . THR A 1 98 ? -7.864 -1.024 3.022 1.00 87.75 98 THR A C 1
ATOM 810 O O . THR A 1 98 ? -8.305 -0.912 1.882 1.00 87.75 98 THR A O 1
ATOM 813 N N . GLY A 1 99 ? -8.656 -1.014 4.092 1.00 86.81 99 GLY A N 1
ATOM 814 C CA . GLY A 1 99 ? -10.098 -0.817 4.044 1.00 86.81 99 GLY A CA 1
ATOM 815 C C . GLY A 1 99 ? -10.636 -0.473 5.425 1.00 86.81 99 GLY A C 1
ATOM 816 O O . GLY A 1 99 ? -10.119 -0.967 6.423 1.00 86.81 99 GLY A O 1
ATOM 817 N N . VAL A 1 100 ? -11.674 0.353 5.471 1.00 86.44 100 VAL A N 1
ATOM 818 C CA . VAL A 1 100 ? -12.417 0.672 6.694 1.00 86.44 100 VAL A CA 1
ATOM 819 C C . VAL A 1 100 ? -13.805 0.074 6.535 1.00 86.44 100 VAL A C 1
ATOM 821 O O . VAL A 1 100 ? -14.485 0.335 5.543 1.00 86.44 100 VAL A O 1
ATOM 824 N N . VAL A 1 101 ? -14.191 -0.783 7.471 1.00 82.12 101 VAL A N 1
ATOM 825 C CA . VAL A 1 101 ? -15.524 -1.371 7.544 1.00 82.12 101 VAL A CA 1
ATOM 826 C C . VAL A 1 101 ? -16.354 -0.437 8.412 1.00 82.12 101 VAL A C 1
ATOM 828 O O . VAL A 1 101 ? -16.092 -0.287 9.603 1.00 82.12 101 VAL A O 1
ATOM 831 N N . ILE A 1 102 ? -17.309 0.249 7.791 1.00 69.44 102 ILE A N 1
ATOM 832 C CA . ILE A 1 102 ? -18.281 1.063 8.517 1.00 69.44 102 ILE A CA 1
ATOM 833 C C . ILE A 1 102 ? -19.328 0.080 9.046 1.00 69.44 102 ILE A C 1
ATOM 835 O O . ILE A 1 102 ? -19.954 -0.597 8.227 1.00 69.44 102 ILE A O 1
ATOM 839 N N . PRO A 1 103 ? -19.483 -0.059 10.369 1.00 60.62 103 PRO A N 1
ATOM 840 C CA . PRO A 1 103 ? -20.488 -0.951 10.917 1.00 60.62 103 PRO A CA 1
ATOM 841 C C . PRO A 1 103 ? -21.889 -0.445 10.558 1.00 60.62 103 PRO A C 1
ATOM 843 O O . PRO A 1 103 ? -22.128 0.765 10.493 1.00 60.62 103 PRO A O 1
ATOM 846 N N . ASP A 1 104 ? -22.810 -1.379 10.323 1.00 58.06 104 ASP A N 1
ATOM 847 C CA . ASP A 1 104 ? -24.231 -1.068 10.192 1.00 58.06 104 ASP A CA 1
ATOM 848 C C . ASP A 1 104 ? -24.717 -0.317 11.447 1.00 58.06 104 ASP A C 1
ATOM 850 O O . ASP A 1 104 ? -24.217 -0.571 12.547 1.00 58.06 104 ASP A O 1
ATOM 854 N N . PRO A 1 105 ? -25.699 0.596 11.329 1.00 55.47 105 PRO A N 1
ATOM 855 C CA . PRO A 1 105 ? -26.106 1.519 12.399 1.00 55.47 105 PRO A CA 1
ATOM 856 C C . PRO A 1 105 ? -26.784 0.854 13.617 1.00 55.47 105 PRO A C 1
ATOM 858 O O . PRO A 1 105 ? -27.459 1.530 14.389 1.00 55.47 105 PRO A O 1
ATOM 861 N N . VAL A 1 106 ? -26.653 -0.463 13.780 1.00 55.09 106 VAL A N 1
ATOM 862 C CA . VAL A 1 106 ? -27.431 -1.287 14.711 1.00 55.09 106 VAL A CA 1
ATOM 863 C C . VAL A 1 106 ? -26.675 -1.605 16.007 1.00 55.09 106 VAL A C 1
ATOM 865 O O . VAL A 1 106 ? -27.327 -1.883 17.009 1.00 55.09 106 VAL A O 1
ATOM 868 N N . GLU A 1 107 ? -25.341 -1.506 16.055 1.00 58.03 107 GLU A N 1
ATOM 869 C CA . GLU A 1 107 ? -24.581 -1.781 17.286 1.00 58.03 107 GLU A CA 1
ATOM 870 C C . GLU A 1 107 ? -23.880 -0.539 17.848 1.00 58.03 107 GLU A C 1
ATOM 872 O O . GLU A 1 107 ? -23.237 0.228 17.129 1.00 58.03 107 GLU A O 1
ATOM 877 N N . GLU A 1 108 ? -24.004 -0.362 19.167 1.00 59.75 108 GLU A N 1
ATOM 878 C CA . GLU A 1 108 ? -23.323 0.630 20.004 1.00 59.75 108 GLU A CA 1
ATOM 879 C C . GLU A 1 108 ? -21.798 0.435 19.964 1.00 59.75 108 GLU A C 1
ATOM 881 O O . GLU A 1 108 ? -21.164 0.015 20.934 1.00 59.75 108 GLU A O 1
ATOM 886 N N . HIS A 1 109 ? -21.160 0.725 18.834 1.00 59.62 109 HIS A N 1
ATOM 887 C CA . HIS A 1 109 ? -19.711 0.783 18.810 1.00 59.62 109 HIS A CA 1
ATOM 888 C C . HIS A 1 109 ? -19.235 2.015 19.590 1.00 59.62 109 HIS A C 1
ATOM 890 O O . HIS A 1 109 ? -19.766 3.117 19.408 1.00 59.62 109 HIS A O 1
ATOM 896 N N . PRO A 1 110 ? -18.222 1.866 20.466 1.00 67.56 110 PRO A N 1
ATOM 897 C CA . PRO A 1 110 ? -17.607 3.010 21.120 1.00 67.56 110 PRO A CA 1
ATOM 898 C C . PRO A 1 110 ? -17.130 3.996 20.051 1.00 67.56 110 PRO A C 1
ATOM 900 O O . PRO A 1 110 ? -16.527 3.563 19.070 1.00 67.56 110 PRO A O 1
ATOM 903 N N . LYS A 1 111 ? -17.349 5.302 20.265 1.00 68.69 111 LYS A N 1
ATOM 904 C CA . LYS A 1 111 ? -17.083 6.391 19.297 1.00 68.69 111 LYS A CA 1
ATOM 905 C C . LYS A 1 111 ? -15.690 6.385 18.641 1.00 68.69 111 LYS A C 1
ATOM 907 O O . LYS A 1 111 ? -15.525 6.996 17.591 1.00 68.69 111 LYS A O 1
ATOM 912 N N . ASP A 1 112 ? -14.731 5.657 19.211 1.00 75.56 112 ASP A N 1
ATOM 913 C CA . ASP A 1 112 ? -13.333 5.608 18.775 1.00 75.56 112 ASP A CA 1
ATOM 914 C C . ASP A 1 112 ? -12.878 4.212 18.302 1.00 75.56 112 ASP A C 1
ATOM 916 O O . ASP A 1 112 ? -11.680 3.955 18.168 1.00 75.56 112 ASP A O 1
ATOM 920 N N . THR A 1 113 ? -13.812 3.276 18.098 1.00 82.75 113 THR A N 1
ATOM 921 C CA . THR A 1 113 ? -13.516 1.895 17.682 1.00 82.75 113 THR A CA 1
ATOM 922 C C . THR A 1 113 ? -13.973 1.651 16.249 1.00 82.75 113 THR A C 1
ATOM 924 O O . THR A 1 113 ? -15.129 1.891 15.916 1.00 82.75 113 THR A O 1
ATOM 927 N N . TRP A 1 114 ? -13.061 1.156 15.416 1.00 85.12 114 TRP A N 1
ATOM 928 C CA . TRP A 1 114 ? -13.276 0.961 13.986 1.00 85.12 114 TRP A CA 1
ATOM 929 C C . TRP A 1 114 ? -12.780 -0.404 13.540 1.00 85.12 114 TRP A C 1
ATOM 931 O O . TRP A 1 114 ? -11.661 -0.799 13.870 1.00 85.12 114 TRP A O 1
ATOM 941 N N . ASP A 1 115 ? -13.561 -1.086 12.712 1.00 87.50 115 ASP A N 1
ATOM 942 C CA . ASP A 1 115 ? -13.116 -2.311 12.062 1.00 87.50 115 ASP A CA 1
ATOM 943 C C . ASP A 1 115 ? -12.369 -1.969 10.773 1.00 87.50 115 ASP A C 1
ATOM 945 O O . ASP A 1 115 ? -12.890 -1.329 9.863 1.00 87.50 115 ASP A O 1
ATOM 949 N N . CYS A 1 116 ? -11.105 -2.371 10.695 1.00 88.00 116 CYS A N 1
ATOM 950 C CA . CYS A 1 116 ? -10.209 -2.040 9.595 1.00 88.00 116 CYS A CA 1
ATOM 951 C C . CYS A 1 116 ? -9.582 -3.307 9.013 1.00 88.00 116 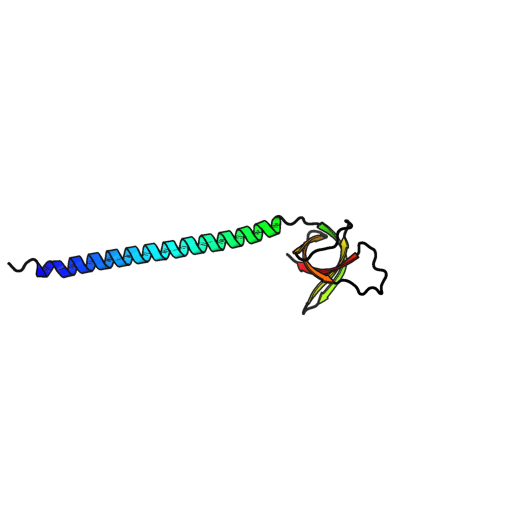CYS A C 1
ATOM 953 O O . CYS A 1 116 ? -9.209 -4.234 9.731 1.00 88.00 116 CYS A O 1
ATOM 955 N N . ARG A 1 117 ? -9.400 -3.334 7.692 1.00 89.44 117 ARG A N 1
ATOM 956 C CA . ARG A 1 117 ? -8.536 -4.314 7.030 1.00 89.44 117 ARG A CA 1
ATOM 957 C C . ARG A 1 117 ? -7.105 -3.824 7.053 1.00 89.44 117 ARG A C 1
ATOM 959 O O . ARG A 1 117 ? -6.822 -2.714 6.606 1.00 89.44 117 ARG A O 1
ATOM 966 N N . LEU A 1 118 ? -6.207 -4.676 7.515 1.00 88.38 118 LEU A N 1
ATOM 967 C CA . LEU A 1 118 ? -4.803 -4.375 7.711 1.00 88.38 118 LEU A CA 1
ATOM 968 C C . LEU A 1 118 ? -3.911 -5.253 6.844 1.00 88.38 118 LEU A C 1
ATOM 970 O O . LEU A 1 118 ? -4.180 -6.434 6.616 1.00 88.38 118 LEU A O 1
ATOM 974 N N . VAL A 1 119 ? -2.797 -4.668 6.422 1.00 86.88 119 VAL A N 1
ATOM 975 C CA . VAL A 1 119 ? -1.658 -5.384 5.850 1.00 86.88 119 VAL A CA 1
ATOM 976 C C . VAL A 1 119 ? -0.422 -5.025 6.662 1.00 86.88 119 VAL A C 1
ATOM 978 O O . VAL A 1 119 ? -0.172 -3.851 6.937 1.00 86.88 119 VAL A O 1
ATOM 981 N N . LYS A 1 120 ? 0.336 -6.046 7.071 1.00 83.38 120 LYS A N 1
ATOM 982 C CA . LYS A 1 120 ? 1.616 -5.859 7.756 1.00 83.38 120 LYS A CA 1
ATOM 9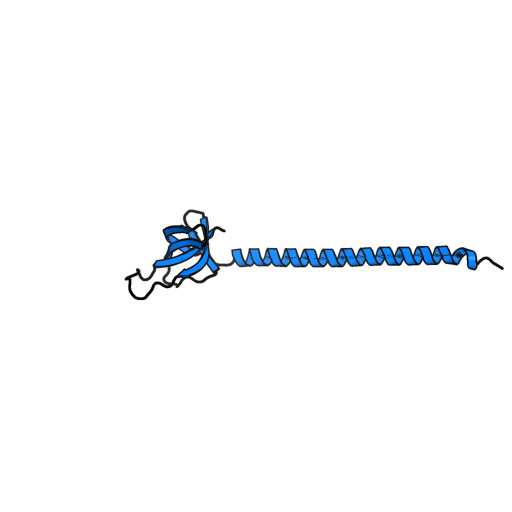83 C C . LYS A 1 120 ? 2.647 -5.321 6.761 1.00 83.38 120 LYS A C 1
ATOM 985 O O . LYS A 1 120 ? 2.759 -5.869 5.663 1.00 83.38 120 LYS A O 1
ATOM 990 N N . MET A 1 121 ? 3.344 -4.252 7.142 1.00 74.38 121 MET A N 1
ATOM 991 C CA . MET A 1 121 ? 4.405 -3.631 6.341 1.00 74.38 121 MET A CA 1
ATOM 992 C C . MET A 1 121 ? 5.793 -4.134 6.710 1.00 74.38 121 MET A C 1
ATOM 994 O O . MET A 1 121 ? 5.986 -4.537 7.878 1.00 74.38 121 MET A O 1
#

Foldseek 3Di:
DPPVVVCVVVVVVVVVVVVVVVVVVVVVVVVVVVVVVVVVVVVVVVVVLVPQDAFEKDFPDWDADPVQGIKTWIFGPDLDDDDQQHWYDDPRWIKGFNDWDDDDPPDPDPSRITITHIDTD

Mean predicted aligned error: 13.87 Å

Solvent-accessible surface area (backbone atoms only — not comparable to full-atom values): 7027 Å² total; per-residue (Å²): 136,81,67,68,81,72,48,51,67,59,54,54,50,53,52,50,50,54,50,52,53,50,52,50,52,53,51,52,49,53,51,52,52,50,49,52,52,52,52,50,52,51,51,48,54,52,51,56,62,71,67,54,72,67,42,64,43,47,75,78,42,80,48,82,40,98,90,76,43,32,41,32,36,33,34,44,80,52,91,67,81,84,51,70,68,42,32,35,41,49,99,92,43,47,33,31,28,75,37,72,53,80,75,69,98,82,62,94,63,58,96,43,54,43,40,30,30,40,43,82,111

Nearest PDB structures (foldseek):
  3tv7-assembly1_A  TM=3.996E-01  e=2.051E+00  Homo sapiens
  8wej-assembly1_B  TM=3.616E-01  e=2.919E+00  Homo sapiens
  8kei-assembly1_B  TM=3.444E-01  e=3.692E+00  Homo sapiens

Organism: NCBI:txid1293035

Radius of gyration: 30.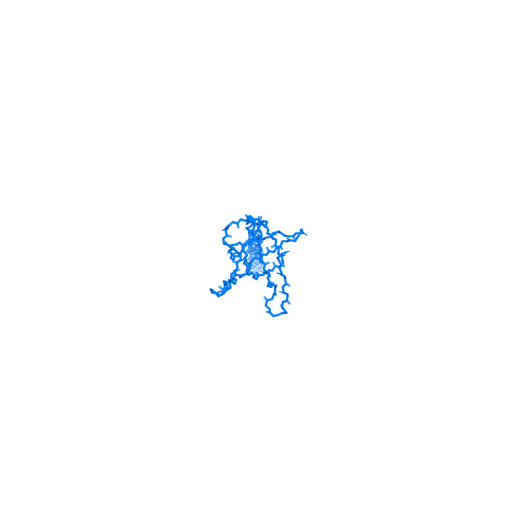19 Å; Cα contacts (8 Å, |Δi|>4): 147; chains: 1; bounding box: 73×28×83 Å